Protein AF-X0TQC4-F1 (afdb_monomer)

Organism: NCBI:txid412755

Nearest PDB structures (foldseek):
  4oy2-assembly2_C  TM=3.785E-01  e=9.650E+00  Saccharomyces cerevisiae S288C

Mean predicted aligned error: 3.83 Å

Foldseek 3Di:
DLPFDDDKDWDKDFDDDPNDGPDIDIDIPPVSRCCSSVVDPDDD

Sequence (44 aa):
ATGKPVNMTGISIHRVTGGQIQEGWLNFDALGM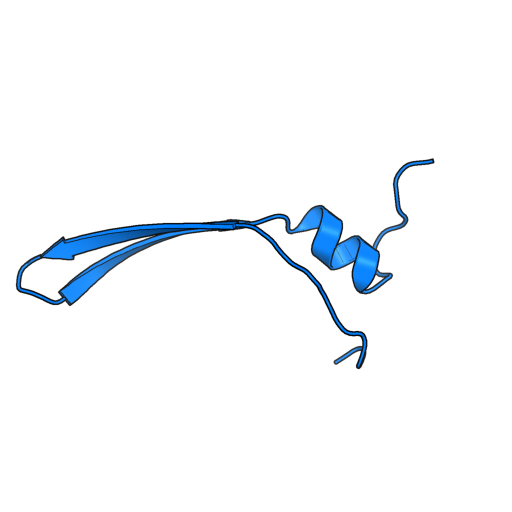MQQLGVIPPPG

Structure (mmCIF, N/CA/C/O backbone):
data_AF-X0TQC4-F1
#
_entry.id   AF-X0TQC4-F1
#
loop_
_atom_site.group_PDB
_atom_site.id
_atom_site.type_symbol
_atom_site.label_atom_id
_atom_site.label_alt_id
_atom_site.label_comp_id
_atom_site.label_asym_id
_atom_site.label_entity_id
_atom_site.label_seq_id
_atom_site.pdbx_PDB_ins_code
_atom_site.Cartn_x
_atom_site.Cartn_y
_atom_site.Cartn_z
_atom_site.occupancy
_atom_site.B_iso_or_equiv
_atom_site.auth_seq_id
_atom_site.auth_comp_id
_atom_site.auth_asym_id
_atom_site.auth_atom_id
_atom_site.pdbx_PDB_model_num
ATOM 1 N N . ALA A 1 1 ? 9.690 -16.687 -7.349 1.00 64.06 1 ALA A N 1
ATOM 2 C CA . ALA A 1 1 ? 9.933 -15.346 -6.775 1.00 64.06 1 ALA A CA 1
ATOM 3 C C . ALA A 1 1 ? 11.064 -14.685 -7.559 1.00 64.06 1 ALA A C 1
ATOM 5 O O . ALA A 1 1 ? 12.041 -15.368 -7.826 1.00 64.06 1 ALA A O 1
ATOM 6 N N . THR A 1 2 ? 10.931 -13.423 -7.981 1.00 80.25 2 THR A N 1
ATOM 7 C CA . THR A 1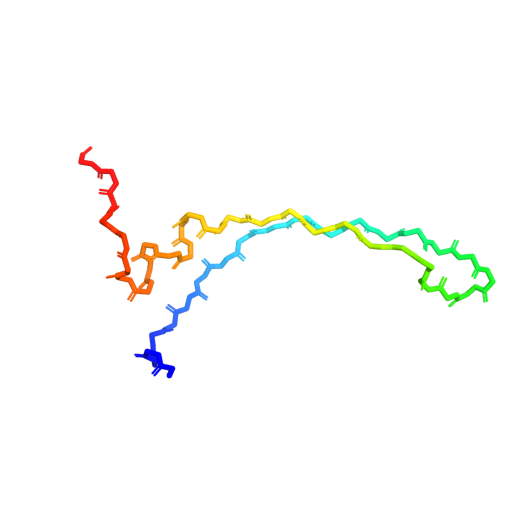 2 ? 11.905 -12.747 -8.873 1.00 80.25 2 THR A CA 1
ATOM 8 C C . THR A 1 2 ? 13.206 -12.321 -8.177 1.00 80.25 2 THR A C 1
ATOM 10 O O . THR A 1 2 ? 14.158 -11.967 -8.862 1.00 80.25 2 THR A O 1
ATOM 13 N N . GLY A 1 3 ? 13.254 -12.313 -6.838 1.00 87.94 3 GLY A N 1
ATOM 14 C CA . GLY A 1 3 ? 14.433 -11.915 -6.052 1.00 87.94 3 GLY A CA 1
ATOM 15 C C . GLY A 1 3 ? 14.741 -10.412 -6.056 1.00 87.94 3 GLY A C 1
ATOM 16 O O . GLY A 1 3 ? 15.712 -9.992 -5.434 1.00 87.94 3 GLY A O 1
ATOM 17 N N . LYS A 1 4 ? 13.928 -9.597 -6.738 1.00 87.81 4 LYS A N 1
ATOM 18 C CA . LYS A 1 4 ? 14.122 -8.146 -6.822 1.00 87.81 4 LYS A CA 1
ATOM 19 C C . LYS A 1 4 ? 13.520 -7.445 -5.596 1.00 87.81 4 LYS A C 1
ATOM 21 O O . LYS A 1 4 ? 12.385 -7.772 -5.238 1.00 87.81 4 LYS A O 1
ATOM 26 N N . PRO A 1 5 ? 14.225 -6.481 -4.976 1.00 86.94 5 PRO A N 1
ATOM 27 C CA . PRO A 1 5 ? 13.627 -5.625 -3.960 1.00 86.94 5 PRO A CA 1
ATOM 28 C C . PRO A 1 5 ? 12.517 -4.773 -4.588 1.00 86.94 5 PRO A C 1
ATOM 30 O O . PRO A 1 5 ? 12.637 -4.332 -5.730 1.00 86.94 5 PRO A O 1
ATOM 33 N N . VAL A 1 6 ? 11.446 -4.547 -3.832 1.00 91.38 6 VAL A N 1
ATOM 34 C CA . VAL A 1 6 ? 10.317 -3.702 -4.232 1.00 91.38 6 VAL A CA 1
ATOM 35 C C . VAL A 1 6 ? 10.095 -2.661 -3.146 1.00 91.38 6 VAL A C 1
ATOM 37 O O . VAL A 1 6 ? 10.049 -3.000 -1.964 1.00 91.38 6 VAL A O 1
ATOM 40 N N . ASN A 1 7 ? 9.928 -1.408 -3.553 1.00 93.12 7 ASN A N 1
ATOM 41 C CA . ASN A 1 7 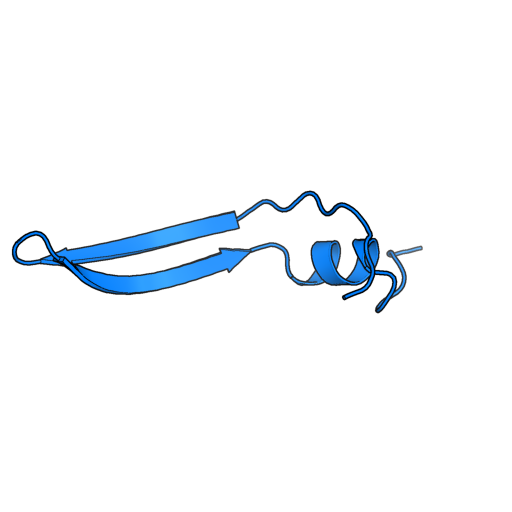? 9.409 -0.346 -2.706 1.00 93.12 7 ASN A CA 1
ATOM 42 C C . ASN A 1 7 ? 7.941 -0.091 -3.068 1.00 93.12 7 ASN A C 1
ATOM 44 O O . ASN A 1 7 ? 7.617 0.094 -4.240 1.00 93.12 7 ASN A O 1
ATOM 48 N N . MET A 1 8 ? 7.052 -0.110 -2.079 1.00 92.38 8 MET A N 1
ATOM 49 C CA . MET A 1 8 ? 5.611 -0.021 -2.299 1.00 92.38 8 MET A CA 1
ATOM 50 C C . MET A 1 8 ? 4.973 0.884 -1.255 1.00 92.38 8 MET A C 1
ATOM 52 O O . MET A 1 8 ? 5.223 0.740 -0.059 1.00 92.38 8 MET A O 1
ATOM 56 N N . THR A 1 9 ? 4.111 1.784 -1.715 1.00 93.38 9 THR A N 1
ATOM 57 C CA . THR A 1 9 ? 3.255 2.603 -0.859 1.00 93.38 9 THR A CA 1
ATOM 58 C C . THR A 1 9 ? 1.805 2.138 -0.964 1.00 93.38 9 THR A C 1
ATOM 60 O O . THR A 1 9 ? 1.377 1.548 -1.961 1.00 93.38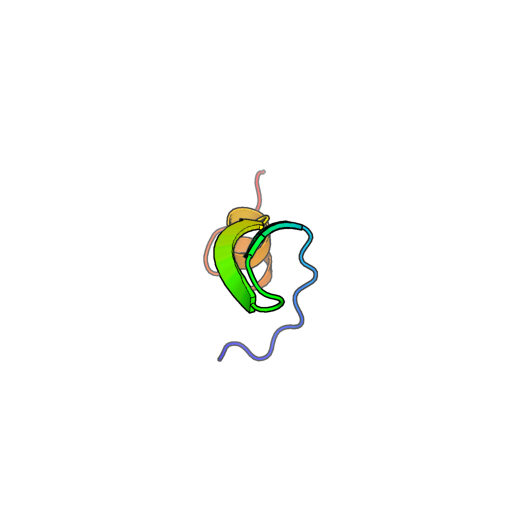 9 THR A O 1
ATOM 63 N N . GLY A 1 10 ? 1.041 2.375 0.098 1.00 95.19 10 GLY A N 1
ATOM 64 C CA . GLY A 1 10 ? -0.363 2.006 0.146 1.00 95.19 10 GLY A CA 1
ATOM 65 C C . GLY A 1 10 ? -1.054 2.508 1.403 1.00 95.19 10 GLY A C 1
ATOM 66 O O . GLY A 1 10 ? -0.425 3.035 2.321 1.00 95.19 10 GLY A O 1
ATOM 67 N N . ILE A 1 11 ? -2.366 2.324 1.421 1.00 98.00 11 ILE A N 1
ATOM 68 C CA . ILE A 1 11 ? -3.257 2.632 2.528 1.00 98.00 11 ILE A CA 1
ATOM 69 C C . ILE A 1 11 ? -3.989 1.350 2.902 1.00 98.00 11 ILE A C 1
ATOM 71 O O . ILE A 1 11 ? -4.569 0.674 2.050 1.00 98.00 11 ILE A O 1
ATOM 75 N N . SER A 1 12 ? -3.995 1.052 4.197 1.00 97.50 12 SER A N 1
ATOM 76 C CA . SER A 1 12 ? -4.809 -0.013 4.768 1.00 97.50 12 SER A CA 1
ATOM 77 C C . SER A 1 12 ? -5.868 0.597 5.672 1.00 97.50 12 SER A C 1
ATOM 79 O O . SER A 1 12 ? -5.550 1.356 6.587 1.00 97.50 12 SER A O 1
ATOM 81 N N . ILE A 1 13 ? -7.124 0.244 5.435 1.00 98.19 13 ILE A N 1
ATOM 82 C CA . ILE A 1 13 ? -8.270 0.656 6.242 1.00 98.19 13 ILE A CA 1
ATOM 83 C C . ILE A 1 13 ? -8.805 -0.592 6.927 1.00 98.19 13 ILE A C 1
ATOM 85 O O . ILE A 1 13 ? -9.065 -1.592 6.264 1.00 98.19 13 ILE A O 1
ATOM 89 N N . HIS A 1 14 ? -8.984 -0.529 8.243 1.00 98.25 14 HIS A N 1
ATOM 90 C CA . HIS A 1 14 ? -9.504 -1.644 9.028 1.00 98.25 14 HIS A CA 1
ATOM 91 C C . HIS A 1 14 ? -10.735 -1.209 9.811 1.00 98.25 14 HIS A C 1
ATOM 93 O O . HIS A 1 14 ? -10.701 -0.200 10.518 1.00 98.25 14 HIS A O 1
ATOM 99 N N . ARG A 1 15 ? -11.804 -2.004 9.743 1.00 98.25 15 ARG A N 1
ATOM 100 C CA . ARG A 1 15 ? -12.948 -1.872 10.645 1.00 98.25 15 ARG A CA 1
ATOM 101 C C . ARG A 1 15 ? -12.749 -2.808 11.831 1.00 98.25 15 ARG A C 1
ATOM 103 O O . ARG A 1 15 ? -12.714 -4.027 11.668 1.00 98.25 15 ARG A O 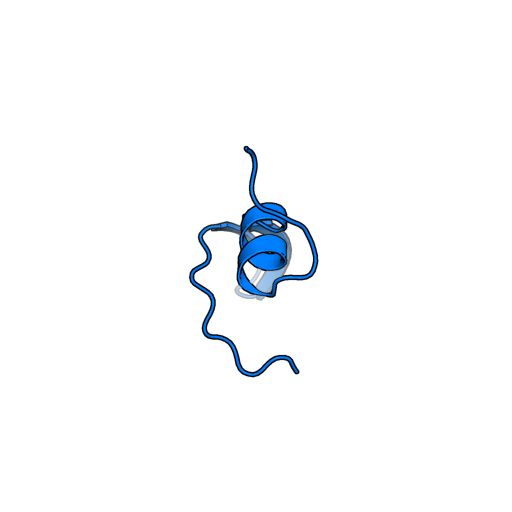1
ATOM 110 N N . VAL A 1 16 ? -12.634 -2.227 13.023 1.00 98.31 16 VAL A N 1
ATOM 111 C CA . VAL A 1 16 ? -12.415 -2.964 14.274 1.00 98.31 16 VAL A CA 1
ATOM 112 C C . VAL A 1 16 ? -13.685 -2.949 15.118 1.00 98.31 16 VAL A C 1
ATOM 114 O O . VAL A 1 16 ? -14.301 -1.905 15.321 1.00 98.31 16 VAL A O 1
ATOM 117 N N . THR A 1 17 ? -14.102 -4.107 15.621 1.00 98.19 17 THR A N 1
ATOM 118 C CA . THR A 1 17 ? -15.243 -4.242 16.538 1.00 98.19 17 THR A CA 1
ATOM 119 C C . THR A 1 17 ? -14.926 -5.326 17.561 1.00 98.19 17 THR A C 1
ATOM 121 O O . THR A 1 17 ? -14.415 -6.381 17.202 1.00 98.19 17 THR A O 1
ATOM 124 N N . GLY A 1 18 ? -15.172 -5.056 18.848 1.00 97.25 18 GLY A N 1
ATOM 125 C CA . GLY A 1 18 ? -14.834 -6.000 19.923 1.00 97.25 18 GLY A CA 1
ATOM 126 C C . GLY A 1 18 ? -13.332 -6.292 20.048 1.00 97.25 18 GLY A C 1
ATOM 127 O O . GLY A 1 18 ? -12.952 -7.384 20.449 1.00 97.25 18 GLY A O 1
ATOM 128 N N . GLY A 1 19 ? -12.473 -5.346 19.651 1.00 97.81 19 GLY A N 1
ATOM 129 C CA . GLY A 1 19 ? -11.016 -5.526 19.660 1.00 97.81 19 GLY A CA 1
ATOM 130 C C . GLY A 1 19 ? -10.465 -6.387 18.517 1.00 97.81 19 GLY A C 1
ATOM 131 O O . GLY A 1 19 ? -9.270 -6.661 18.502 1.00 97.81 19 GLY A O 1
ATOM 132 N N . GLN A 1 20 ? -11.299 -6.795 17.552 1.00 97.88 20 GLN A N 1
ATOM 133 C CA . GLN A 1 20 ? -10.892 -7.604 16.399 1.00 97.88 20 GLN A CA 1
ATOM 134 C C . GLN A 1 20 ? -11.153 -6.876 15.077 1.00 97.88 20 GLN A C 1
ATOM 136 O O . GLN A 1 20 ? -12.136 -6.144 14.947 1.00 97.88 20 GLN A O 1
ATOM 141 N N . ILE A 1 21 ? -10.281 -7.087 14.086 1.00 98.06 21 ILE A N 1
ATOM 142 C CA . ILE A 1 21 ? -10.492 -6.621 12.709 1.00 98.06 21 ILE A CA 1
ATOM 143 C C . ILE A 1 21 ? -11.565 -7.508 12.081 1.00 98.06 21 ILE A C 1
ATOM 145 O O . ILE A 1 21 ? -11.346 -8.699 11.891 1.00 98.06 21 ILE A O 1
ATOM 149 N N . GLN A 1 22 ? -12.711 -6.921 11.761 1.00 97.75 22 GLN A N 1
ATOM 150 C CA . GLN A 1 22 ? -13.809 -7.627 11.099 1.00 97.75 22 GLN A CA 1
ATOM 151 C C . GLN A 1 22 ? -13.765 -7.465 9.580 1.00 97.75 22 GLN A C 1
ATOM 153 O O . GLN A 1 22 ? -14.347 -8.262 8.852 1.00 97.75 22 GLN A O 1
ATOM 158 N N . GLU A 1 23 ? -13.102 -6.416 9.097 1.00 98.00 23 GLU A N 1
ATOM 159 C CA . GLU A 1 23 ? -13.035 -6.094 7.678 1.00 98.00 23 GLU A CA 1
ATOM 160 C C . GLU A 1 23 ? -11.806 -5.239 7.384 1.00 98.00 23 GLU A C 1
ATOM 162 O O . GLU A 1 23 ? -11.402 -4.409 8.208 1.00 98.00 23 GLU A O 1
ATOM 167 N N . GLY A 1 24 ? -11.218 -5.451 6.210 1.00 97.75 24 GLY A N 1
ATOM 168 C CA . GLY A 1 24 ? -10.038 -4.737 5.759 1.00 97.75 24 GLY A CA 1
ATOM 169 C C . GLY A 1 24 ? -10.142 -4.383 4.285 1.00 97.75 24 GLY A C 1
ATOM 170 O O . GLY A 1 24 ? -10.518 -5.217 3.463 1.00 97.75 24 GLY A O 1
ATOM 171 N N . TRP A 1 25 ? -9.753 -3.156 3.959 1.00 98.31 25 TRP A N 1
ATOM 172 C CA . TRP A 1 25 ? -9.527 -2.716 2.591 1.00 98.31 25 TRP A CA 1
ATOM 173 C C . TRP A 1 25 ? -8.077 -2.301 2.452 1.00 98.31 25 TRP A C 1
ATOM 175 O O . TRP A 1 25 ? -7.564 -1.513 3.248 1.00 98.31 25 TRP A O 1
ATOM 185 N N . LEU A 1 26 ? -7.431 -2.822 1.419 1.00 97.12 26 LEU A N 1
ATOM 186 C CA . LEU A 1 26 ? -6.071 -2.470 1.069 1.00 97.12 26 LEU A CA 1
ATOM 187 C C . LEU A 1 26 ? -6.081 -1.822 -0.310 1.00 97.12 26 LEU A C 1
ATOM 189 O O . LEU A 1 26 ? -6.568 -2.403 -1.279 1.00 97.12 26 LEU A O 1
ATOM 193 N N . ASN A 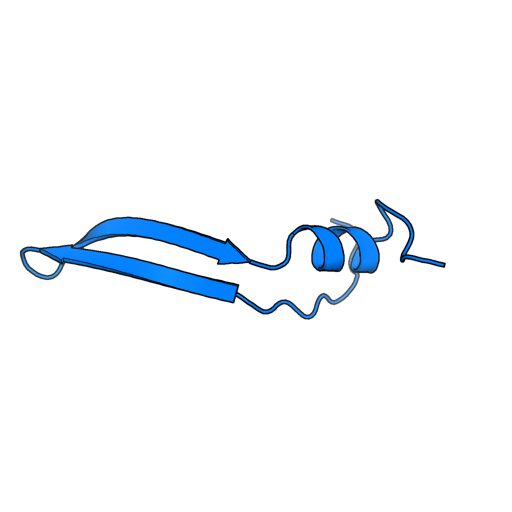1 27 ? -5.502 -0.633 -0.394 1.00 97.50 27 ASN A N 1
ATOM 194 C CA . ASN A 1 27 ? -5.188 0.010 -1.655 1.00 97.50 27 ASN A CA 1
ATOM 195 C C . ASN A 1 27 ? -3.680 0.248 -1.712 1.00 97.50 27 ASN A C 1
ATOM 197 O O . ASN A 1 27 ? -3.110 0.843 -0.804 1.00 97.50 27 ASN A O 1
ATOM 201 N N . PHE A 1 28 ? -3.024 -0.248 -2.753 1.00 96.69 28 PHE A N 1
ATOM 202 C CA . PHE A 1 28 ? -1.580 -0.126 -2.927 1.00 96.69 28 PHE A CA 1
ATOM 203 C C . PHE A 1 28 ? -1.238 0.039 -4.404 1.00 96.69 28 PHE A C 1
ATOM 205 O O . PHE A 1 28 ? -2.043 -0.311 -5.272 1.00 96.69 28 PHE A O 1
ATOM 212 N N . ASP A 1 29 ? -0.039 0.550 -4.683 1.00 94.94 29 ASP A N 1
ATOM 213 C CA . ASP A 1 29 ? 0.456 0.727 -6.049 1.00 94.94 29 ASP A CA 1
ATOM 214 C C . ASP A 1 29 ? 0.851 -0.613 -6.697 1.00 94.94 29 ASP A C 1
ATOM 216 O O . ASP A 1 29 ? 2.022 -0.989 -6.808 1.00 94.94 29 ASP A O 1
ATOM 220 N N . ALA A 1 30 ? -0.161 -1.369 -7.121 1.00 94.50 30 ALA A N 1
ATOM 221 C CA . ALA A 1 30 ? 0.025 -2.650 -7.788 1.00 94.50 30 ALA A CA 1
ATOM 222 C C . ALA A 1 30 ? 0.745 -2.505 -9.140 1.00 94.50 30 ALA A C 1
ATOM 224 O O . ALA A 1 30 ? 1.511 -3.391 -9.524 1.00 94.50 30 ALA A O 1
ATOM 225 N N . LEU A 1 31 ? 0.526 -1.398 -9.858 1.00 94.44 31 LEU A N 1
ATOM 226 C CA . LEU A 1 31 ? 1.166 -1.158 -11.151 1.00 94.44 31 LEU A CA 1
ATOM 227 C C . LEU A 1 31 ? 2.667 -0.905 -10.979 1.00 94.44 31 LEU A C 1
ATOM 229 O O . LEU A 1 31 ? 3.469 -1.600 -11.606 1.00 94.44 31 LEU A O 1
ATOM 233 N N . GLY A 1 32 ? 3.051 0.014 -10.092 1.00 93.94 32 GLY A N 1
ATOM 234 C CA . GLY A 1 32 ? 4.453 0.290 -9.785 1.00 93.94 32 GLY A CA 1
ATOM 235 C C . GLY A 1 32 ? 5.178 -0.931 -9.218 1.00 93.94 32 GLY A C 1
ATOM 236 O O . GLY A 1 32 ? 6.344 -1.166 -9.547 1.00 93.94 32 GLY A O 1
ATOM 237 N N . MET A 1 33 ? 4.492 -1.783 -8.446 1.00 94.62 33 MET A N 1
ATOM 238 C CA . MET A 1 33 ? 5.035 -3.080 -8.028 1.00 94.62 33 MET A CA 1
ATOM 239 C C . MET A 1 33 ? 5.333 -3.988 -9.233 1.00 94.62 33 MET A C 1
ATOM 241 O O . MET A 1 33 ? 6.437 -4.524 -9.347 1.00 94.62 33 MET A O 1
ATOM 245 N N . MET A 1 34 ? 4.374 -4.176 -10.146 1.00 94.19 34 MET A N 1
ATOM 246 C CA . MET A 1 34 ? 4.562 -5.034 -11.326 1.00 94.19 34 MET A CA 1
ATOM 247 C C . MET A 1 34 ? 5.680 -4.529 -12.247 1.00 94.19 34 MET A C 1
ATOM 249 O O . MET A 1 34 ? 6.404 -5.341 -12.833 1.00 94.19 34 MET A O 1
ATOM 253 N N . GLN A 1 35 ? 5.867 -3.211 -12.325 1.00 94.19 35 GLN A N 1
ATOM 254 C CA . GLN A 1 35 ? 6.968 -2.593 -13.063 1.00 94.19 35 GLN A CA 1
ATOM 255 C C . GLN A 1 35 ? 8.330 -2.884 -12.429 1.00 94.19 35 GLN A C 1
ATOM 257 O O . GLN A 1 35 ? 9.244 -3.325 -13.124 1.00 94.19 35 GLN A O 1
ATOM 262 N N . GLN A 1 36 ? 8.461 -2.753 -11.106 1.00 93.94 36 GLN A N 1
ATOM 263 C CA . GLN A 1 36 ? 9.699 -3.097 -10.388 1.00 93.94 36 GLN A CA 1
ATOM 264 C C . GLN A 1 36 ? 10.059 -4.583 -10.519 1.00 93.94 36 GLN A C 1
ATOM 266 O O . GLN A 1 36 ? 11.227 -4.955 -10.666 1.00 93.94 36 GLN A O 1
ATOM 271 N N . LEU A 1 37 ? 9.049 -5.454 -10.541 1.00 93.50 37 LEU A N 1
ATOM 272 C CA . LEU A 1 37 ? 9.242 -6.880 -10.800 1.00 93.50 37 LEU A CA 1
ATOM 273 C C . LEU A 1 37 ? 9.676 -7.154 -12.2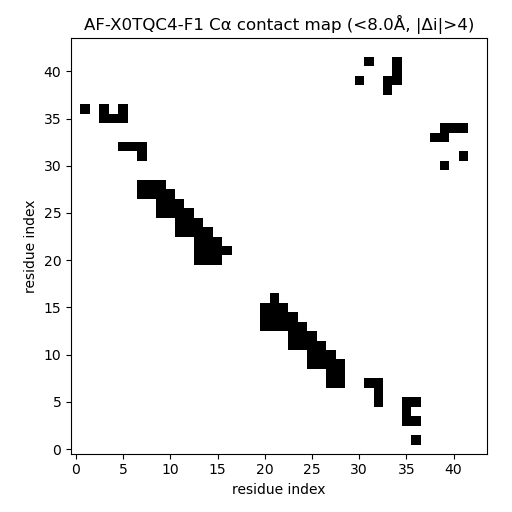53 1.00 93.50 37 LEU A C 1
ATOM 275 O O . LEU A 1 37 ? 10.344 -8.160 -12.513 1.00 93.50 37 LEU A O 1
ATOM 279 N N . GLY A 1 38 ? 9.404 -6.230 -13.179 1.00 92.56 38 GLY A N 1
ATOM 280 C CA . GLY A 1 38 ? 9.706 -6.341 -14.607 1.00 92.56 38 GLY A CA 1
ATOM 281 C C . GLY A 1 38 ? 8.670 -7.150 -15.386 1.00 92.56 38 GLY A C 1
ATOM 282 O O . GLY A 1 38 ? 8.995 -7.692 -16.435 1.00 92.56 38 GLY A O 1
ATOM 283 N N . VAL A 1 39 ? 7.450 -7.275 -14.856 1.00 94.25 39 VAL A N 1
ATOM 284 C CA . VAL A 1 39 ? 6.334 -7.968 -15.522 1.00 94.25 39 VAL A CA 1
ATOM 285 C C . VAL A 1 39 ? 5.672 -7.053 -16.556 1.00 94.25 39 VAL A C 1
ATOM 287 O O . VAL A 1 39 ? 5.229 -7.519 -17.602 1.00 94.25 39 VAL A O 1
ATOM 290 N N . ILE A 1 40 ? 5.624 -5.750 -16.268 1.00 94.19 40 ILE A N 1
ATOM 291 C CA . ILE A 1 40 ? 5.060 -4.703 -17.128 1.00 94.19 40 ILE A CA 1
ATOM 292 C C . ILE A 1 40 ? 6.126 -3.611 -17.301 1.00 94.19 40 ILE A C 1
ATOM 294 O O . ILE A 1 40 ? 6.815 -3.300 -16.328 1.00 94.19 40 ILE A O 1
ATOM 298 N N . PRO A 1 41 ? 6.306 -3.021 -18.494 1.00 93.12 41 PRO A N 1
ATOM 299 C CA . PRO A 1 41 ? 7.244 -1.917 -18.673 1.00 93.12 41 PRO A CA 1
ATOM 300 C C . PRO A 1 41 ? 6.794 -0.642 -17.928 1.00 93.12 41 PRO A C 1
ATOM 302 O O . PRO A 1 41 ? 5.592 -0.428 -17.727 1.00 93.12 41 PRO A O 1
ATOM 305 N N . PRO A 1 42 ? 7.739 0.225 -17.520 1.00 90.12 42 PRO A N 1
ATOM 306 C CA . PRO A 1 42 ? 7.410 1.564 -17.042 1.00 90.12 42 PRO A CA 1
ATOM 307 C C . PRO A 1 42 ? 6.783 2.407 -18.168 1.00 90.12 42 PRO A C 1
ATOM 309 O O . PRO A 1 42 ? 6.977 2.090 -19.347 1.00 90.12 42 PRO A O 1
ATOM 312 N N . PRO A 1 43 ? 6.036 3.476 -17.835 1.00 89.31 43 PRO A N 1
ATOM 313 C CA . PRO A 1 43 ? 5.617 4.459 -18.827 1.00 89.31 43 PRO A CA 1
ATOM 314 C C . PRO A 1 43 ? 6.849 5.045 -19.532 1.00 89.31 43 PRO A C 1
ATOM 316 O O . PRO A 1 43 ? 7.905 5.175 -18.907 1.00 89.31 43 PRO A O 1
ATOM 319 N N . GLY A 1 44 ? 6.705 5.344 -20.825 1.00 83.12 44 GLY A N 1
ATOM 320 C CA . GLY A 1 44 ? 7.755 5.953 -21.649 1.00 83.12 44 GLY A CA 1
ATOM 321 C C . GLY A 1 44 ? 7.957 7.435 -21.380 1.00 83.12 44 GLY A C 1
ATOM 322 O O . GLY A 1 44 ? 6.990 8.086 -20.922 1.00 83.12 44 GLY A O 1
#

Secondary structure (DSSP, 8-state):
---------EEEEEEEETTEEEEEEEEE-HHHHHHHHTSSPPP-

InterPro domains:
  IPR009959 Polyketide cyclase SnoaL-like [PF07366] (1-37)
  IPR032710 NTF2-like domain superfamily [SSF54427] (1-43)

Radius of gyration: 14.95 Å; Cα contacts (8 Å, |Δi|>4): 48; chains: 1; bounding box: 30×21×42 Å

Solvent-accessible surface area (backbone atoms only — not comparable to full-atom values): 3020 Å² total; per-residue (Å²): 134,89,86,65,82,78,82,80,61,69,50,78,49,70,47,69,57,97,93,37,77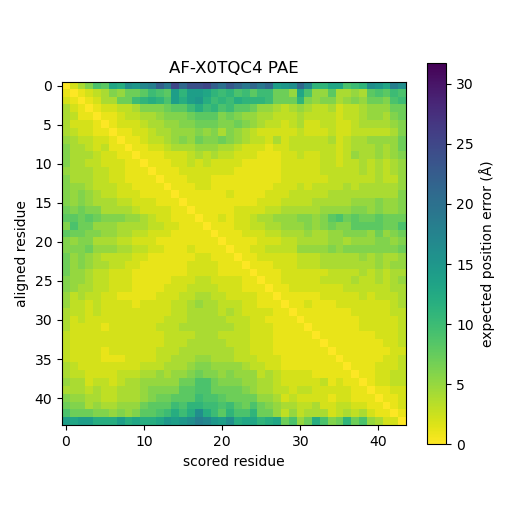,79,45,75,48,77,50,60,51,61,65,64,45,36,30,62,71,63,79,40,81,71,87,131

pLDDT: mean 93.6, s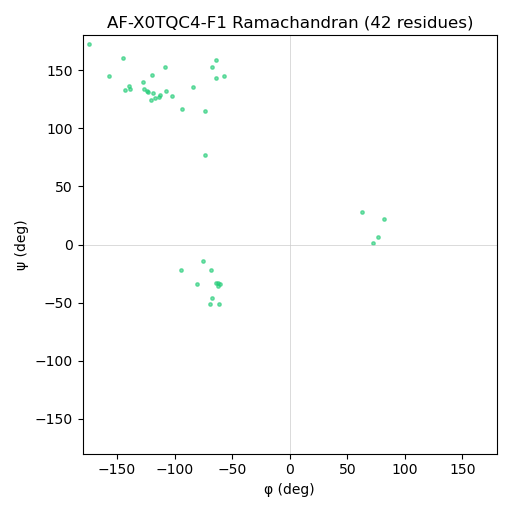td 6.11, range [64.06, 98.31]